Protein AF-A0A3D2INJ4-F1 (afdb_monomer)

Secondary structure (DSSP, 8-state):
-HHHHHHHHHHHTT---EEEEEEE-TTTTGGGHHHHHHHHHHTT--EEEEEE----TTHHHHHHHHHHHH-HHHHHHHHHHHHHTTTTSS---STTHHHH--HHHHHHHHHHHHHHHHHTTTT--------TT-----S-GGGGS--

Radius of gyration: 19.48 Å; Cα contacts (8 Å, |Δi|>4): 160; chains: 1; bounding box: 38×44×54 Å

Solvent-accessible surface area (backbone atoms only — not comparable to full-atom values): 8533 Å² total; per-residue (Å²): 109,75,66,50,55,50,37,31,58,36,30,77,70,71,41,92,35,66,47,67,55,63,65,31,36,64,95,76,41,51,84,51,51,63,60,53,49,54,52,39,44,77,23,45,30,45,33,70,50,69,29,40,59,73,27,64,81,68,46,43,57,56,49,49,56,50,32,47,74,77,37,56,97,46,30,66,62,33,52,47,53,45,10,60,25,33,86,71,29,75,54,52,84,54,82,73,48,37,39,52,46,39,59,72,69,29,47,51,54,52,49,52,51,51,53,50,34,57,74,69,58,32,62,72,78,79,84,81,77,80,65,84,84,66,74,80,80,92,74,63,79,64,69,82,74,66,129

Foldseek 3Di:
DVVLLVLLVCQVVVHADEEEAPAPQPPPCLVCLLVVLVSSLVSRHQAYHYFHDAQPDCSVVVVLVVCCVPPVVCSVVRQVVCCQQPVNDVADDDPPSRGQGDDDVSVVSVVVNVVSCVVSNHPVDDDDDDCPPPDDDPPDPCVVPDD

Structure (mmCIF, N/CA/C/O backbone):
data_AF-A0A3D2INJ4-F1
#
_entry.id   AF-A0A3D2INJ4-F1
#
loop_
_atom_site.group_PDB
_atom_site.id
_atom_site.type_symbol
_atom_site.label_atom_id
_atom_site.label_alt_id
_atom_site.label_comp_id
_atom_site.label_asym_id
_atom_site.label_entity_id
_atom_site.label_seq_id
_atom_site.pdbx_PDB_ins_code
_atom_site.Cartn_x
_atom_site.Cartn_y
_atom_site.Cartn_z
_atom_site.occupancy
_atom_site.B_iso_or_equiv
_atom_site.auth_seq_id
_atom_site.auth_comp_id
_atom_site.auth_asym_id
_atom_site.auth_atom_id
_atom_site.pdbx_PDB_model_num
ATOM 1 N N . TYR A 1 1 ? -5.073 -15.298 -10.147 1.00 65.06 1 TYR A N 1
ATOM 2 C CA . TYR A 1 1 ? -4.567 -15.845 -11.427 1.00 65.06 1 TYR A CA 1
ATOM 3 C C . TYR A 1 1 ? -4.495 -14.842 -12.580 1.00 65.06 1 TYR A C 1
ATOM 5 O O . TYR A 1 1 ? -3.396 -14.631 -13.068 1.00 65.06 1 TYR A O 1
ATOM 13 N N . ARG A 1 2 ? -5.580 -14.166 -13.012 1.00 90.56 2 ARG A N 1
ATOM 14 C CA . ARG A 1 2 ? -5.514 -13.268 -14.197 1.00 90.56 2 ARG A CA 1
ATOM 15 C C . ARG A 1 2 ? -4.507 -12.109 -14.081 1.00 90.56 2 ARG A C 1
ATOM 17 O O . ARG A 1 2 ? -3.856 -11.793 -15.065 1.00 90.56 2 ARG A O 1
ATOM 24 N N . ARG A 1 3 ? -4.355 -11.508 -12.892 1.00 95.56 3 ARG A N 1
ATOM 25 C CA . ARG A 1 3 ? -3.405 -10.400 -12.662 1.00 95.56 3 ARG A CA 1
ATOM 26 C C . ARG A 1 3 ? -1.943 -10.848 -12.755 1.00 95.56 3 ARG A C 1
ATOM 28 O O . ARG A 1 3 ? -1.194 -10.236 -13.495 1.00 95.56 3 ARG A O 1
ATOM 35 N N . LEU A 1 4 ? -1.562 -11.939 -12.082 1.00 97.19 4 LEU A N 1
ATOM 36 C CA . LEU A 1 4 ? -0.192 -12.474 -12.153 1.00 97.19 4 LEU A CA 1
ATOM 37 C C . LEU A 1 4 ? 0.182 -12.895 -13.579 1.00 97.19 4 LEU A C 1
ATOM 39 O O . LEU A 1 4 ? 1.249 -12.538 -14.051 1.00 97.19 4 LEU A O 1
ATOM 43 N N . LYS A 1 5 ? -0.743 -13.529 -14.311 1.00 97.94 5 LYS A N 1
ATOM 44 C CA . LYS A 1 5 ? -0.532 -13.870 -15.726 1.00 97.94 5 LYS A CA 1
ATOM 45 C C . LYS A 1 5 ? -0.330 -12.639 -16.621 1.00 97.94 5 LYS A C 1
ATOM 47 O O . LYS A 1 5 ? 0.329 -12.723 -17.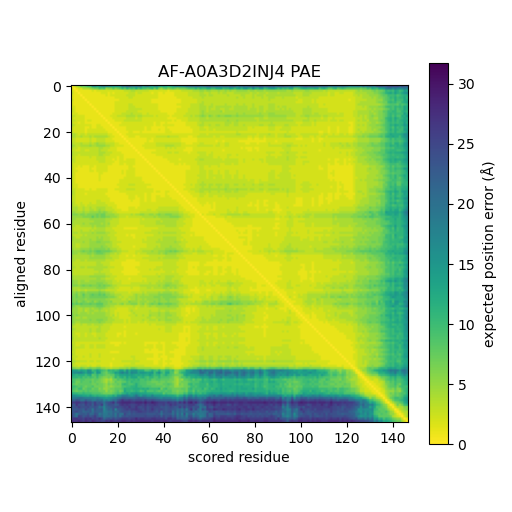649 1.00 97.94 5 LYS A O 1
ATOM 52 N N . ALA A 1 6 ? -0.925 -11.499 -16.268 1.00 97.69 6 ALA A N 1
ATOM 53 C CA . ALA A 1 6 ? -0.676 -10.250 -16.983 1.00 97.69 6 ALA A CA 1
ATOM 54 C C . ALA A 1 6 ? 0.735 -9.714 -16.703 1.00 97.69 6 ALA A C 1
ATOM 56 O O . ALA A 1 6 ? 1.377 -9.238 -17.631 1.00 97.69 6 ALA A O 1
ATOM 57 N N . ILE A 1 7 ? 1.220 -9.826 -15.459 1.00 98.12 7 ILE A N 1
ATOM 58 C CA . ILE A 1 7 ? 2.605 -9.476 -15.105 1.00 98.12 7 ILE A CA 1
ATOM 59 C C . ILE A 1 7 ? 3.573 -10.343 -15.914 1.00 98.12 7 ILE A C 1
ATOM 61 O O . ILE A 1 7 ? 4.415 -9.790 -16.607 1.00 98.12 7 ILE A O 1
ATOM 65 N N . GLU A 1 8 ? 3.372 -11.662 -15.903 1.00 98.31 8 GLU A N 1
ATOM 66 C CA . GLU A 1 8 ? 4.195 -12.643 -16.624 1.00 98.31 8 GLU A CA 1
ATOM 67 C C . GLU A 1 8 ? 4.310 -12.301 -18.112 1.00 98.31 8 GLU A C 1
ATOM 69 O O . GLU A 1 8 ? 5.404 -12.062 -18.608 1.00 98.31 8 GLU A O 1
ATOM 74 N N . LYS A 1 9 ? 3.177 -12.139 -18.805 1.00 98.38 9 LYS A N 1
ATOM 75 C CA . LYS A 1 9 ? 3.172 -11.812 -20.239 1.00 98.38 9 LYS A CA 1
ATOM 76 C C . LYS A 1 9 ? 3.858 -10.490 -20.579 1.00 98.38 9 LYS A C 1
ATOM 78 O O . LYS A 1 9 ? 4.457 -10.365 -21.643 1.00 98.38 9 LYS A O 1
ATOM 83 N N . LEU A 1 10 ? 3.709 -9.476 -19.728 1.00 97.69 10 LEU A N 1
ATOM 84 C CA . LEU A 1 10 ? 4.355 -8.181 -19.941 1.00 97.69 10 LEU A CA 1
ATOM 85 C C . LEU A 1 10 ? 5.865 -8.287 -19.693 1.00 97.69 10 LEU A C 1
ATOM 87 O O . LEU A 1 10 ? 6.645 -7.776 -20.494 1.00 97.69 10 LEU A O 1
ATOM 91 N N . ALA A 1 11 ? 6.267 -8.992 -18.635 1.00 97.00 11 ALA A N 1
ATOM 92 C CA . ALA A 1 11 ? 7.666 -9.222 -18.302 1.00 97.00 11 ALA A CA 1
ATOM 93 C C . ALA A 1 11 ? 8.385 -10.047 -19.386 1.00 97.00 11 ALA A C 1
ATOM 95 O O . ALA A 1 11 ? 9.474 -9.666 -19.807 1.00 97.00 11 ALA A O 1
ATOM 96 N N . GLU A 1 12 ? 7.756 -11.107 -19.908 1.00 97.75 12 GLU A N 1
ATOM 97 C CA . GLU A 1 12 ? 8.260 -11.905 -21.041 1.00 97.75 12 GLU A CA 1
ATOM 98 C C . GLU A 1 12 ? 8.477 -11.061 -22.305 1.00 97.75 12 GLU A C 1
ATOM 100 O O . GLU A 1 12 ? 9.418 -11.294 -23.060 1.00 97.75 12 GLU A O 1
ATOM 105 N N . ALA A 1 13 ? 7.638 -10.045 -22.521 1.00 98.06 13 ALA A N 1
ATOM 106 C CA . ALA A 1 13 ? 7.782 -9.093 -23.620 1.00 98.06 13 ALA A CA 1
ATOM 107 C C . ALA A 1 13 ? 8.834 -7.993 -23.352 1.00 98.06 13 ALA A C 1
ATOM 109 O O . ALA A 1 13 ? 8.968 -7.066 -24.151 1.00 98.06 13 ALA A O 1
ATOM 110 N N . GLY A 1 14 ? 9.554 -8.053 -22.227 1.00 94.12 14 GLY A N 1
ATOM 111 C CA . GLY A 1 14 ? 10.545 -7.053 -21.826 1.00 94.12 14 GLY A CA 1
ATOM 112 C C . GLY A 1 14 ? 9.945 -5.739 -21.316 1.00 94.12 14 GLY A C 1
ATOM 113 O O . GLY A 1 14 ? 10.662 -4.745 -21.198 1.00 94.12 14 GLY A O 1
ATOM 114 N N . ILE A 1 15 ? 8.641 -5.700 -21.016 1.00 93.50 15 ILE A N 1
ATOM 115 C CA . ILE A 1 15 ? 7.962 -4.509 -20.497 1.00 93.50 15 ILE A CA 1
ATOM 116 C C . ILE A 1 15 ? 8.115 -4.481 -18.971 1.00 93.50 15 ILE A C 1
ATOM 118 O O . ILE A 1 15 ? 7.669 -5.412 -18.300 1.00 93.50 15 ILE A O 1
ATOM 122 N N . PRO A 1 16 ? 8.675 -3.411 -18.379 1.00 93.19 16 PRO A N 1
ATOM 123 C CA . PRO A 1 16 ? 8.766 -3.298 -16.931 1.00 93.19 16 PRO A CA 1
ATOM 124 C C . PRO A 1 16 ? 7.403 -3.276 -16.241 1.00 93.19 16 PRO A C 1
ATOM 126 O O . PRO A 1 16 ? 6.550 -2.443 -16.555 1.00 93.19 16 PRO A O 1
ATOM 129 N N . VAL A 1 17 ? 7.225 -4.133 -15.233 1.00 96.06 17 VAL A N 1
ATOM 130 C CA . VAL A 1 17 ? 5.980 -4.218 -14.460 1.00 96.06 17 VAL A CA 1
ATOM 131 C C . VAL A 1 17 ? 6.230 -3.927 -12.987 1.00 96.06 17 VAL A C 1
ATOM 133 O O . VAL A 1 17 ? 7.172 -4.434 -12.377 1.00 96.06 17 VAL A O 1
ATOM 136 N N . GLY A 1 18 ? 5.346 -3.122 -12.401 1.00 95.81 18 GLY A N 1
ATOM 137 C CA . GLY A 1 18 ? 5.300 -2.880 -10.966 1.00 95.81 18 GLY A CA 1
ATOM 138 C C . GLY A 1 18 ? 3.965 -3.296 -10.360 1.00 95.81 18 GLY A C 1
ATOM 139 O O . GLY A 1 18 ? 2.927 -3.219 -11.016 1.00 95.81 18 GLY A O 1
ATOM 140 N N . VAL A 1 19 ? 3.983 -3.690 -9.089 1.00 97.44 19 VAL A N 1
ATOM 141 C CA . VAL A 1 19 ? 2.768 -3.957 -8.307 1.00 97.44 19 VAL A CA 1
ATOM 142 C C . VAL A 1 19 ? 2.557 -2.906 -7.224 1.00 97.44 19 VAL A C 1
ATOM 144 O O . VAL A 1 19 ? 3.507 -2.353 -6.680 1.00 97.44 19 VAL A O 1
ATOM 147 N N . ASN A 1 20 ? 1.300 -2.630 -6.892 1.00 97.44 20 ASN A N 1
ATOM 148 C CA . ASN A 1 20 ? 0.951 -1.819 -5.731 1.00 97.44 20 ASN A CA 1
ATOM 149 C C . ASN A 1 20 ? 0.129 -2.678 -4.768 1.00 97.44 20 ASN A C 1
ATOM 151 O O . ASN A 1 20 ? -0.998 -3.057 -5.091 1.00 97.44 20 ASN A O 1
ATOM 155 N N . VAL A 1 21 ? 0.701 -3.003 -3.610 1.00 97.75 21 VAL A N 1
ATOM 156 C CA . VAL A 1 21 ? 0.020 -3.749 -2.548 1.00 97.75 21 VAL A CA 1
ATOM 157 C C . VAL A 1 21 ? -0.908 -2.779 -1.822 1.00 97.75 21 VAL A C 1
ATOM 159 O O . VAL A 1 21 ? -0.492 -2.021 -0.943 1.00 97.75 21 VAL A O 1
ATOM 162 N N . ALA A 1 22 ? -2.167 -2.738 -2.258 1.00 96.56 22 ALA A N 1
ATOM 163 C CA . ALA A 1 22 ? -3.152 -1.800 -1.746 1.00 96.56 22 ALA A CA 1
ATOM 164 C C . ALA A 1 22 ? -4.594 -2.341 -1.857 1.00 96.56 22 ALA A C 1
ATOM 166 O O . ALA A 1 22 ? -4.932 -2.960 -2.869 1.00 96.56 22 ALA A O 1
ATOM 167 N N . PRO A 1 23 ? -5.468 -2.031 -0.881 1.00 96.00 23 PRO A N 1
ATOM 168 C CA . PRO A 1 23 ? -5.144 -1.348 0.372 1.00 96.00 23 PRO A CA 1
ATOM 169 C C . PRO A 1 23 ? -4.486 -2.301 1.385 1.00 96.00 23 PRO A C 1
ATOM 171 O O . PRO A 1 23 ? -4.961 -3.415 1.594 1.00 96.00 23 PRO A O 1
ATOM 174 N N . ILE A 1 24 ? -3.439 -1.838 2.073 1.00 97.75 24 ILE A N 1
ATOM 175 C CA . ILE A 1 24 ? -3.013 -2.448 3.338 1.00 97.75 24 ILE A CA 1
ATOM 176 C C . ILE A 1 24 ? -3.978 -1.971 4.425 1.00 97.75 24 ILE A C 1
ATOM 178 O O . ILE A 1 24 ? -4.024 -0.780 4.748 1.00 97.75 24 ILE A O 1
ATOM 182 N N . ILE A 1 25 ? -4.763 -2.899 4.968 1.00 97.38 25 ILE A N 1
ATOM 183 C CA . ILE A 1 25 ? -5.701 -2.677 6.063 1.00 97.38 25 ILE A CA 1
ATOM 184 C C . ILE A 1 25 ? -5.128 -3.384 7.300 1.00 97.38 25 ILE A C 1
ATOM 186 O O . ILE A 1 25 ? -5.065 -4.617 7.314 1.00 97.38 25 ILE A O 1
ATOM 190 N N . PRO A 1 26 ? -4.693 -2.635 8.330 1.00 94.94 26 PRO A N 1
ATOM 191 C CA . PRO A 1 26 ? -4.124 -3.199 9.551 1.00 94.94 26 PRO A CA 1
ATOM 192 C C . PRO A 1 26 ? -5.011 -4.267 10.188 1.00 94.94 26 PRO A C 1
ATOM 194 O O . PRO A 1 26 ? -6.155 -3.984 10.528 1.00 94.94 26 PRO A O 1
ATOM 197 N N . GLY A 1 27 ? -4.480 -5.467 10.420 1.00 94.12 27 GLY A N 1
ATOM 198 C CA . GLY A 1 27 ? -5.230 -6.580 11.009 1.00 94.12 27 GLY A CA 1
ATOM 199 C C . GLY A 1 27 ? -6.205 -7.292 10.066 1.00 94.12 27 GLY A C 1
ATOM 200 O O . GLY A 1 27 ? -6.928 -8.173 10.536 1.00 94.12 27 GLY A O 1
ATOM 201 N N . LEU A 1 28 ? -6.230 -6.935 8.777 1.00 96.94 28 LEU A N 1
ATOM 202 C CA . LEU A 1 28 ? -7.028 -7.621 7.757 1.00 96.94 28 LEU A CA 1
ATOM 203 C C . LEU A 1 28 ? -6.194 -8.083 6.560 1.00 96.94 28 LEU A C 1
ATOM 205 O O . LEU A 1 28 ? -6.278 -9.255 6.232 1.00 96.94 28 LEU A O 1
ATOM 209 N N . THR A 1 29 ? -5.394 -7.218 5.930 1.00 97.50 29 THR A N 1
ATOM 210 C CA . THR A 1 29 ? -4.633 -7.559 4.700 1.00 97.50 29 THR A CA 1
ATOM 211 C C . THR A 1 29 ? -3.126 -7.324 4.823 1.00 97.50 29 THR A C 1
ATOM 213 O O . THR A 1 29 ? -2.352 -7.668 3.937 1.00 97.50 29 THR A O 1
ATOM 216 N N . ASP A 1 30 ? -2.675 -6.748 5.936 1.00 95.25 30 ASP A N 1
ATOM 217 C CA . ASP A 1 30 ? -1.266 -6.461 6.223 1.00 95.25 30 ASP A CA 1
ATOM 218 C C . ASP A 1 30 ? -0.367 -7.703 6.189 1.00 95.25 30 ASP A C 1
ATOM 220 O O . ASP A 1 30 ? 0.748 -7.646 5.668 1.00 95.25 30 ASP A O 1
ATOM 224 N N . HIS A 1 31 ? -0.868 -8.833 6.684 1.00 95.25 31 HIS A N 1
ATOM 225 C CA . HIS A 1 31 ? -0.144 -10.104 6.692 1.00 95.25 31 HIS A CA 1
ATOM 226 C C . HIS A 1 31 ? 0.099 -10.694 5.288 1.00 95.25 31 HIS A C 1
ATOM 228 O O . HIS A 1 31 ? 1.070 -11.419 5.095 1.00 95.25 31 HIS A O 1
ATOM 234 N N . GLU A 1 32 ? -0.726 -10.347 4.295 1.00 96.75 32 GLU A N 1
ATOM 235 C CA . GLU A 1 32 ? -0.647 -10.885 2.926 1.00 96.75 32 GLU A CA 1
ATOM 236 C C . GLU A 1 32 ? 0.486 -10.247 2.102 1.00 96.75 32 GLU A C 1
ATOM 238 O O . GLU A 1 32 ? 0.838 -10.723 1.021 1.00 96.75 32 GLU A O 1
ATOM 243 N N . CYS A 1 33 ? 1.067 -9.147 2.594 1.00 96.31 33 CYS A N 1
ATOM 244 C CA . CYS A 1 33 ? 2.018 -8.322 1.854 1.00 96.31 33 CYS A CA 1
ATOM 245 C C . CYS A 1 33 ? 3.221 -9.124 1.328 1.00 96.31 33 CYS A C 1
ATOM 247 O O . CYS A 1 33 ? 3.579 -9.009 0.155 1.00 96.31 33 CYS A O 1
ATOM 249 N N . ALA A 1 34 ? 3.819 -9.972 2.169 1.00 96.12 34 ALA A N 1
ATOM 250 C CA . ALA A 1 34 ? 4.988 -10.762 1.789 1.00 96.12 34 ALA A CA 1
ATOM 251 C C . ALA A 1 34 ? 4.672 -11.765 0.665 1.00 96.12 34 ALA A C 1
ATOM 253 O O . ALA A 1 34 ? 5.427 -11.863 -0.303 1.00 96.12 34 ALA A O 1
ATOM 254 N N . ASP A 1 35 ? 3.537 -12.457 0.750 1.00 97.38 35 ASP A N 1
ATOM 255 C CA . ASP A 1 35 ? 3.138 -13.469 -0.232 1.00 97.38 35 ASP A CA 1
ATOM 256 C C . ASP A 1 35 ? 2.739 -12.849 -1.571 1.00 97.38 35 ASP A C 1
ATOM 258 O O . ASP A 1 35 ? 3.070 -13.386 -2.635 1.00 97.38 35 ASP A O 1
ATOM 262 N N . ILE A 1 36 ? 2.102 -11.675 -1.539 1.00 97.56 36 ILE A N 1
ATOM 263 C CA . ILE A 1 36 ? 1.813 -10.894 -2.744 1.00 97.56 36 ILE A CA 1
ATOM 264 C C . ILE A 1 36 ? 3.118 -10.476 -3.430 1.00 97.56 36 ILE A C 1
ATOM 266 O O . ILE A 1 36 ? 3.232 -10.626 -4.647 1.00 97.56 36 ILE A O 1
ATOM 270 N N . LEU A 1 37 ? 4.108 -9.985 -2.675 1.00 98.12 37 LEU A N 1
ATOM 271 C CA . LEU A 1 37 ? 5.404 -9.584 -3.229 1.00 98.12 37 LEU A CA 1
ATOM 272 C C . LEU A 1 37 ? 6.168 -10.770 -3.823 1.00 98.12 37 LEU A C 1
ATOM 274 O O . LEU A 1 37 ? 6.653 -10.659 -4.946 1.00 98.12 37 LEU A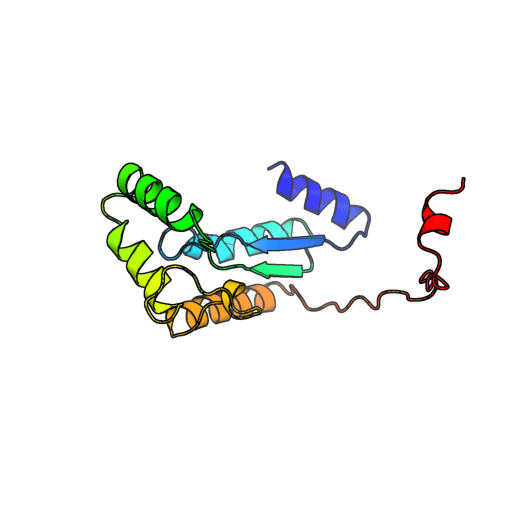 O 1
ATOM 278 N N . ASN A 1 38 ? 6.224 -11.908 -3.122 1.00 98.25 38 ASN A N 1
ATOM 279 C CA . ASN A 1 38 ? 6.832 -13.137 -3.642 1.00 98.25 38 ASN A CA 1
ATOM 280 C C . ASN A 1 38 ? 6.158 -13.568 -4.953 1.00 98.25 38 ASN A C 1
ATOM 282 O O . ASN A 1 38 ? 6.827 -13.844 -5.945 1.00 98.25 38 ASN A O 1
ATOM 286 N N . SER A 1 39 ? 4.823 -13.577 -4.980 1.00 98.25 39 SER A N 1
ATOM 287 C CA . SER A 1 39 ? 4.055 -13.971 -6.166 1.00 98.25 39 SER A CA 1
ATOM 288 C C . SER A 1 39 ? 4.264 -13.014 -7.340 1.00 98.25 39 SER A C 1
ATOM 290 O O . SER A 1 39 ? 4.363 -13.452 -8.483 1.00 98.25 39 SER A O 1
ATOM 292 N N . ALA A 1 40 ? 4.331 -11.709 -7.073 1.00 97.88 40 ALA A N 1
ATOM 293 C CA . ALA A 1 40 ? 4.582 -10.695 -8.089 1.00 97.88 40 ALA A CA 1
ATOM 294 C C . ALA A 1 40 ? 6.000 -10.796 -8.660 1.00 97.88 40 ALA A C 1
ATOM 296 O O . ALA A 1 40 ? 6.166 -10.734 -9.876 1.00 97.88 40 ALA A O 1
ATOM 297 N N . TYR A 1 41 ? 6.999 -10.985 -7.794 1.00 98.12 41 TYR A N 1
ATOM 298 C CA . TYR A 1 41 ? 8.385 -11.211 -8.195 1.00 98.12 41 TYR A CA 1
ATOM 299 C C . TYR A 1 41 ? 8.515 -12.455 -9.078 1.00 98.12 41 TYR A C 1
ATOM 301 O O . TYR A 1 41 ? 9.063 -12.371 -10.173 1.00 98.12 41 TYR A O 1
ATOM 309 N N . ASN A 1 42 ? 7.926 -13.581 -8.661 1.00 98.12 42 ASN A N 1
ATOM 310 C CA . ASN A 1 42 ? 7.939 -14.822 -9.441 1.00 98.12 42 ASN A CA 1
ATOM 311 C C . ASN A 1 42 ? 7.255 -14.670 -10.808 1.00 98.12 42 ASN A C 1
ATOM 313 O O . ASN A 1 42 ? 7.606 -15.372 -11.748 1.00 98.12 42 ASN A O 1
ATOM 317 N N . ALA A 1 43 ? 6.293 -13.753 -10.927 1.00 98.12 43 ALA A N 1
ATOM 318 C CA . ALA A 1 43 ? 5.649 -13.416 -12.193 1.00 98.12 43 ALA A CA 1
ATOM 319 C C . ALA A 1 43 ? 6.440 -12.394 -13.037 1.00 98.12 43 ALA A C 1
ATOM 321 O O . ALA A 1 43 ? 5.956 -11.989 -14.086 1.00 98.12 43 ALA A O 1
ATOM 322 N N . GLY A 1 44 ? 7.619 -11.943 -12.599 1.00 97.44 44 GLY A N 1
ATOM 323 C CA . GLY A 1 44 ? 8.485 -11.025 -13.348 1.00 97.44 44 GLY A CA 1
ATOM 324 C C . GLY A 1 44 ? 8.301 -9.538 -13.030 1.00 97.44 44 GLY A C 1
ATOM 325 O O . GLY A 1 44 ? 8.808 -8.689 -13.763 1.00 97.44 44 GLY A O 1
ATOM 326 N N . ALA A 1 45 ? 7.592 -9.178 -11.954 1.00 97.50 45 ALA A N 1
ATOM 327 C CA . ALA A 1 45 ? 7.562 -7.786 -11.509 1.00 97.50 45 ALA A CA 1
ATOM 328 C C . ALA A 1 45 ? 8.954 -7.346 -11.030 1.00 97.50 45 ALA A C 1
ATOM 330 O O . ALA A 1 45 ? 9.611 -8.055 -10.273 1.00 97.50 45 ALA A O 1
ATOM 331 N N . THR A 1 46 ? 9.369 -6.139 -11.409 1.00 96.50 46 THR A N 1
ATOM 332 C CA . THR A 1 46 ? 10.656 -5.548 -10.997 1.00 96.50 46 THR A CA 1
ATOM 333 C C . THR A 1 46 ? 10.483 -4.449 -9.957 1.00 96.50 46 THR A C 1
ATOM 335 O O . THR A 1 46 ? 11.447 -4.010 -9.327 1.00 96.50 46 THR A O 1
ATOM 338 N N . ARG A 1 47 ? 9.247 -3.984 -9.747 1.00 96.25 47 ARG A N 1
ATOM 339 C CA . ARG A 1 47 ? 8.926 -2.893 -8.825 1.00 96.25 47 ARG A CA 1
ATOM 340 C C . ARG A 1 47 ? 7.737 -3.211 -7.939 1.00 96.25 47 ARG A C 1
ATOM 342 O O . ARG A 1 47 ? 6.809 -3.915 -8.330 1.00 96.25 47 ARG A O 1
ATOM 349 N N . ALA A 1 48 ? 7.735 -2.612 -6.758 1.00 97.69 48 ALA A N 1
ATOM 350 C CA . ALA A 1 48 ? 6.607 -2.665 -5.856 1.00 97.69 48 ALA A CA 1
ATOM 351 C C . ALA A 1 48 ? 6.453 -1.371 -5.054 1.00 97.69 48 ALA A C 1
ATOM 353 O O . ALA A 1 48 ? 7.429 -0.772 -4.600 1.00 97.69 48 ALA A O 1
ATOM 354 N N . SER A 1 49 ? 5.207 -0.988 -4.807 1.00 97.25 49 SER A N 1
ATOM 355 C CA . SER A 1 49 ? 4.817 0.012 -3.815 1.00 97.25 49 SER A CA 1
ATOM 356 C C . SER A 1 49 ? 3.688 -0.528 -2.936 1.00 97.25 49 SER A C 1
ATOM 358 O O . SER A 1 49 ? 3.147 -1.605 -3.195 1.00 97.25 49 SER A O 1
ATOM 360 N N . PHE A 1 50 ? 3.346 0.198 -1.876 1.00 97.75 50 PHE A N 1
ATOM 361 C CA . PHE A 1 50 ? 2.174 -0.093 -1.062 1.00 97.75 50 PHE A CA 1
ATOM 362 C C . PHE A 1 50 ? 1.435 1.190 -0.703 1.00 97.75 50 PHE A C 1
ATOM 364 O O . PHE A 1 50 ? 2.017 2.281 -0.684 1.00 97.75 50 PHE A O 1
ATOM 371 N N . ILE A 1 51 ? 0.149 1.050 -0.385 1.00 97.38 51 ILE A N 1
ATOM 372 C CA . ILE A 1 51 ? -0.674 2.132 0.155 1.00 97.38 51 ILE A CA 1
ATOM 373 C C . ILE A 1 51 ? -1.489 1.586 1.324 1.00 97.38 51 ILE A C 1
ATOM 375 O O . ILE A 1 51 ? -2.247 0.626 1.168 1.00 97.38 51 ILE A O 1
ATOM 379 N N . ILE A 1 52 ? -1.375 2.237 2.481 1.00 97.06 52 ILE A N 1
ATOM 380 C CA . ILE A 1 52 ? -2.277 2.005 3.611 1.00 97.06 52 ILE A CA 1
ATOM 381 C C . ILE A 1 52 ? -3.661 2.543 3.255 1.00 97.06 52 ILE A C 1
ATOM 383 O O . ILE A 1 52 ? -3.776 3.597 2.621 1.00 97.06 52 ILE A O 1
ATOM 387 N N . VAL A 1 53 ? -4.707 1.822 3.665 1.00 97.31 53 VAL A N 1
ATOM 388 C CA . VAL A 1 53 ? -6.107 2.179 3.415 1.00 97.31 53 VAL A CA 1
ATOM 389 C C . VAL A 1 53 ? -6.379 3.670 3.642 1.00 97.31 53 VAL A C 1
ATOM 391 O O . VAL A 1 53 ? -5.887 4.301 4.584 1.00 97.31 53 VAL A O 1
ATOM 394 N N . ARG A 1 54 ? -7.155 4.245 2.721 1.00 96.31 54 ARG A N 1
ATOM 395 C CA . ARG A 1 54 ? -7.562 5.649 2.734 1.00 96.31 54 ARG A CA 1
ATOM 396 C C . ARG A 1 54 ? -9.072 5.716 2.830 1.00 96.31 54 ARG A C 1
ATOM 398 O O . ARG A 1 54 ? -9.752 5.099 2.016 1.00 96.31 54 ARG A O 1
ATOM 405 N N . LEU A 1 55 ? -9.566 6.512 3.771 1.00 97.19 55 LEU A N 1
ATOM 406 C CA . LEU A 1 55 ? -10.990 6.640 4.068 1.00 97.19 55 LEU A CA 1
ATOM 407 C C . LEU A 1 55 ? -11.482 8.093 3.896 1.00 97.19 55 LEU A C 1
ATOM 409 O O . LEU A 1 55 ? -11.927 8.718 4.858 1.00 97.19 55 LEU A O 1
ATOM 413 N N . PRO A 1 56 ? -11.371 8.687 2.693 1.00 95.81 56 PRO A N 1
ATOM 414 C CA . PRO A 1 56 ? -11.772 10.072 2.473 1.00 95.81 56 PRO A CA 1
ATOM 415 C C . PRO A 1 56 ? -13.295 10.252 2.572 1.00 95.81 56 PRO A C 1
ATOM 417 O O . PRO A 1 56 ? -14.063 9.425 2.086 1.00 95.81 56 PRO A O 1
ATOM 420 N N . PHE A 1 57 ? -13.737 11.387 3.118 1.00 94.31 57 PHE A N 1
ATOM 421 C CA . PHE A 1 57 ? -15.148 11.803 3.131 1.00 94.31 57 PHE A CA 1
ATOM 422 C C . PHE A 1 57 ? -16.093 10.698 3.640 1.00 94.31 57 PHE A C 1
ATOM 424 O O . PHE A 1 57 ? -15.902 10.205 4.747 1.00 94.31 57 PHE A O 1
ATOM 431 N N . LYS A 1 58 ? -17.095 10.310 2.839 1.00 96.12 58 LYS A N 1
ATOM 432 C CA . LYS A 1 58 ? -18.091 9.279 3.161 1.00 96.12 58 LYS A CA 1
ATOM 433 C C . LYS A 1 58 ? -17.556 7.850 3.143 1.00 96.12 58 LYS A C 1
ATOM 435 O O . LYS A 1 58 ? -18.197 6.963 3.691 1.00 96.12 58 LYS A O 1
ATOM 440 N N . VAL A 1 59 ? -16.364 7.622 2.590 1.00 96.94 59 VAL A N 1
ATOM 441 C CA . VAL A 1 59 ? -15.753 6.285 2.562 1.00 96.94 59 VAL A CA 1
ATOM 442 C C . VAL A 1 59 ? -15.468 5.781 3.977 1.00 96.94 59 VAL A C 1
ATOM 444 O O . VAL A 1 59 ? -15.576 4.585 4.213 1.00 96.94 59 VAL A O 1
ATOM 447 N N . LYS A 1 60 ? -15.152 6.665 4.934 1.00 96.38 60 LYS A N 1
ATOM 448 C CA . LYS A 1 60 ? -14.932 6.253 6.330 1.00 96.38 60 LYS A CA 1
ATOM 449 C C . LYS A 1 60 ? -16.195 5.699 6.987 1.00 96.38 60 LYS A C 1
ATOM 451 O O . LYS A 1 60 ? -16.075 4.785 7.791 1.00 96.38 60 LYS A O 1
ATOM 456 N N . ASP A 1 61 ? -17.362 6.246 6.653 1.00 97.12 61 ASP A N 1
ATOM 457 C CA . ASP A 1 61 ? -18.637 5.840 7.246 1.00 97.12 61 ASP A CA 1
ATOM 458 C C . ASP A 1 61 ? -19.005 4.464 6.665 1.00 97.12 61 ASP A C 1
ATOM 460 O O . ASP A 1 61 ? -19.121 3.489 7.395 1.00 97.12 61 ASP A O 1
ATOM 464 N N . LEU A 1 62 ? -18.970 4.345 5.331 1.00 98.00 62 LEU A N 1
ATOM 465 C CA . LEU A 1 62 ? -19.204 3.081 4.621 1.00 98.00 62 LEU A CA 1
ATOM 466 C C . LEU A 1 62 ? -18.242 1.962 5.040 1.00 98.00 62 LEU A C 1
ATOM 468 O O . LEU A 1 62 ? -18.632 0.801 5.122 1.00 98.00 62 LEU A O 1
ATOM 472 N N . PHE A 1 63 ? -16.970 2.294 5.275 1.00 98.06 63 PHE A N 1
ATOM 473 C CA . PHE A 1 63 ? -15.984 1.315 5.718 1.00 98.06 63 PHE A CA 1
ATOM 474 C C . PHE A 1 63 ? -16.250 0.838 7.146 1.00 98.06 63 PHE A C 1
ATOM 476 O O . PHE A 1 63 ? -16.056 -0.343 7.407 1.00 98.06 63 PHE A O 1
ATOM 483 N N . GLN A 1 64 ? -16.688 1.720 8.051 1.00 97.69 64 GLN A N 1
ATOM 484 C CA . GLN A 1 64 ? -17.066 1.335 9.414 1.00 97.69 64 GLN A CA 1
ATOM 485 C C . GLN A 1 64 ? -18.259 0.379 9.386 1.00 97.69 64 GLN A C 1
ATOM 487 O O . GLN A 1 64 ? -18.135 -0.731 9.893 1.00 97.69 64 GLN A O 1
ATOM 492 N N . ASP A 1 65 ? -19.331 0.745 8.680 1.00 98.00 65 ASP A N 1
ATOM 493 C CA . ASP A 1 65 ? -20.526 -0.096 8.551 1.00 98.00 65 ASP A CA 1
ATOM 494 C C . ASP A 1 65 ? -20.183 -1.471 7.957 1.00 98.00 65 ASP A C 1
ATOM 496 O O . ASP A 1 65 ? -20.599 -2.514 8.464 1.00 98.00 65 ASP A O 1
ATOM 500 N N . TRP A 1 66 ? -19.378 -1.493 6.888 1.00 97.94 66 TRP A N 1
ATOM 501 C CA . TRP A 1 66 ? -18.921 -2.737 6.269 1.00 97.94 66 TRP A CA 1
ATOM 502 C C . TRP A 1 66 ? -18.085 -3.581 7.236 1.00 97.94 66 TRP A C 1
ATOM 504 O O . TRP A 1 66 ? -18.243 -4.801 7.296 1.00 97.94 66 TRP A O 1
ATOM 514 N N . LEU A 1 67 ? -17.193 -2.949 7.994 1.00 97.81 67 LEU A N 1
ATOM 515 C CA . LEU A 1 67 ? -16.298 -3.635 8.911 1.00 97.81 67 LEU A CA 1
ATOM 516 C C . LEU A 1 67 ? -1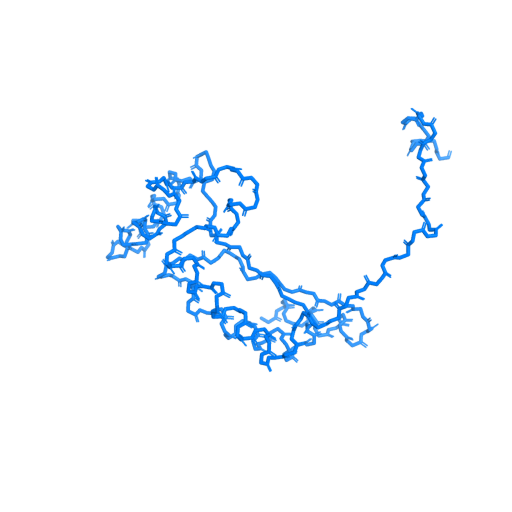7.054 -4.229 10.105 1.00 97.81 67 LEU A C 1
ATOM 518 O O . LEU A 1 67 ? -16.765 -5.358 10.488 1.00 97.81 67 LEU A O 1
ATOM 522 N N . GLU A 1 68 ? -18.040 -3.518 10.646 1.00 97.88 68 GLU A N 1
ATOM 523 C CA . GLU A 1 68 ? -18.917 -4.010 11.715 1.00 97.88 68 GLU A CA 1
ATOM 524 C C . GLU A 1 68 ? -19.771 -5.193 11.248 1.00 97.88 68 GLU A C 1
ATOM 526 O O . GLU A 1 68 ? -19.921 -6.172 11.975 1.00 97.88 68 GLU A O 1
ATOM 531 N N . GLN A 1 69 ? -20.268 -5.151 10.010 1.00 98.25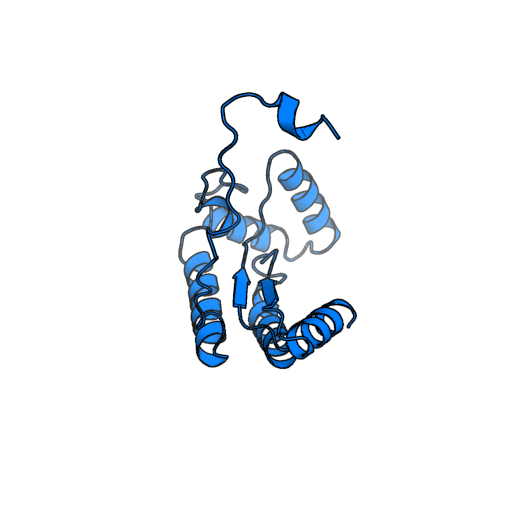 69 GLN A N 1
ATOM 532 C CA . GLN A 1 69 ? -21.071 -6.236 9.442 1.00 98.25 69 GLN A CA 1
ATOM 533 C C . GLN A 1 69 ? -20.254 -7.499 9.139 1.00 98.25 69 GLN A C 1
ATOM 535 O O . GLN A 1 69 ? -20.746 -8.609 9.323 1.00 98.25 69 GLN A O 1
ATOM 540 N N . ASN A 1 70 ? -19.022 -7.350 8.642 1.00 98.06 70 ASN A N 1
ATOM 541 C CA . ASN A 1 70 ? -18.233 -8.478 8.127 1.00 98.06 70 ASN A CA 1
ATOM 542 C C . ASN A 1 70 ? -17.180 -8.989 9.120 1.00 98.06 70 ASN A C 1
ATOM 544 O O . ASN A 1 70 ? -16.775 -10.149 9.052 1.00 98.06 70 ASN A O 1
ATOM 548 N N . PHE A 1 71 ? -16.712 -8.132 10.030 1.00 97.56 71 PHE A N 1
ATOM 549 C CA . PHE A 1 71 ? -15.643 -8.430 10.982 1.00 97.56 71 PHE A CA 1
ATOM 550 C C . PHE A 1 71 ? -15.922 -7.817 12.369 1.00 97.56 71 PHE A C 1
ATOM 552 O O . PHE A 1 71 ? -15.050 -7.113 12.892 1.00 97.56 71 PHE A O 1
ATOM 559 N N . PRO A 1 72 ? -17.086 -8.090 12.994 1.00 97.31 72 PRO A N 1
ATOM 560 C CA . PRO A 1 72 ? -17.508 -7.431 14.235 1.00 97.31 72 PRO A CA 1
ATOM 561 C C . PRO A 1 72 ? -16.453 -7.533 15.347 1.00 97.31 72 PRO A C 1
ATOM 563 O O . PRO A 1 72 ? -16.062 -6.521 15.923 1.00 97.31 72 PRO A O 1
ATOM 566 N N . ASP A 1 73 ? -15.870 -8.719 15.548 1.00 97.44 73 ASP A N 1
ATOM 567 C CA . ASP A 1 73 ? -14.868 -8.976 16.598 1.00 97.44 73 ASP A CA 1
ATOM 568 C C . ASP A 1 73 ? -13.531 -8.244 16.386 1.00 97.44 73 ASP A C 1
ATOM 570 O O . ASP A 1 73 ? -12.676 -8.188 17.273 1.00 97.44 73 ASP A O 1
ATOM 574 N N . ARG A 1 74 ? -13.298 -7.720 15.177 1.00 96.25 74 ARG A N 1
ATOM 575 C CA . ARG A 1 74 ? -12.062 -7.021 14.798 1.00 96.25 74 ARG A CA 1
ATOM 576 C C . ARG A 1 74 ? -12.287 -5.544 14.507 1.00 96.25 74 ARG A C 1
ATOM 578 O O . ARG A 1 74 ? -11.295 -4.819 14.402 1.00 96.25 74 ARG A O 1
ATOM 585 N N . ALA A 1 75 ? -13.536 -5.097 14.390 1.00 97.56 75 ALA A N 1
ATOM 586 C CA . ALA A 1 75 ? -13.875 -3.787 13.857 1.00 97.56 75 ALA A CA 1
ATOM 587 C C . ALA A 1 75 ? -13.203 -2.655 14.638 1.00 97.56 75 ALA A C 1
ATOM 589 O O . ALA A 1 75 ? -12.423 -1.882 14.077 1.00 97.56 75 ALA A O 1
ATOM 590 N N . GLU A 1 76 ? -13.404 -2.629 15.954 1.00 97.62 76 GLU A N 1
ATOM 591 C CA . GLU A 1 76 ? -12.831 -1.599 16.817 1.00 97.62 76 GLU A CA 1
ATOM 592 C C . GLU A 1 76 ? -11.295 -1.591 16.760 1.00 97.62 76 GLU A C 1
ATOM 594 O O . GLU A 1 76 ? -10.669 -0.542 16.605 1.00 97.62 76 GLU A O 1
ATOM 599 N N . LYS A 1 77 ? -10.669 -2.774 16.786 1.00 97.56 77 LYS A N 1
ATOM 600 C CA . LYS A 1 77 ? -9.208 -2.916 16.735 1.00 97.56 77 LYS A CA 1
ATOM 601 C C . LYS A 1 77 ? -8.621 -2.411 15.416 1.00 97.56 77 LYS A C 1
ATOM 603 O O . LYS A 1 77 ? -7.586 -1.747 15.424 1.00 97.56 77 LYS A O 1
ATOM 608 N N . VAL A 1 78 ? -9.258 -2.721 14.289 1.00 98.00 78 VAL A N 1
ATOM 609 C CA . VAL A 1 78 ? -8.839 -2.248 12.959 1.00 98.00 78 VAL A CA 1
ATOM 610 C C . VAL A 1 78 ? -8.987 -0.727 12.872 1.00 98.00 78 VAL A C 1
ATOM 612 O O . VAL A 1 78 ? -8.049 -0.049 12.451 1.00 98.00 78 VAL A O 1
ATOM 615 N N . LEU A 1 79 ? -10.118 -0.172 13.322 1.00 98.06 79 LEU A N 1
ATOM 616 C CA . LEU A 1 79 ? -10.351 1.276 13.323 1.00 98.06 79 LEU A CA 1
ATOM 617 C C . LEU A 1 79 ? -9.350 2.016 14.214 1.00 98.06 79 LEU A C 1
ATOM 619 O O . LEU A 1 79 ? -8.810 3.036 13.791 1.00 98.06 79 LEU A O 1
ATOM 623 N N . ASN A 1 80 ? -9.049 1.490 15.403 1.00 97.69 80 ASN A N 1
ATOM 624 C CA . ASN A 1 80 ? -8.062 2.080 16.307 1.00 97.69 80 ASN A CA 1
ATOM 625 C C . ASN A 1 80 ? -6.661 2.078 15.691 1.00 97.69 80 ASN A C 1
ATOM 627 O O . ASN A 1 80 ? -6.027 3.126 15.650 1.00 97.69 80 ASN A O 1
ATOM 631 N N . LYS A 1 81 ? -6.226 0.977 15.063 1.00 97.12 81 LYS A N 1
ATOM 632 C CA . LYS A 1 81 ? -4.949 0.962 14.327 1.00 97.12 81 LYS A CA 1
ATOM 633 C C . LYS A 1 81 ? -4.903 1.987 13.192 1.00 97.12 81 LYS A C 1
ATOM 635 O O . LYS A 1 81 ? -3.856 2.578 12.938 1.00 97.12 81 LYS A O 1
ATOM 640 N N . ILE A 1 82 ? -6.016 2.191 12.482 1.00 97.31 82 ILE A N 1
ATOM 641 C CA . ILE A 1 82 ? -6.094 3.233 11.449 1.00 97.31 82 ILE A CA 1
ATOM 642 C C . ILE A 1 82 ? -5.944 4.614 12.093 1.00 97.31 82 ILE A C 1
ATOM 644 O O . ILE A 1 82 ? -5.170 5.413 11.578 1.00 97.31 82 ILE A O 1
ATOM 648 N N . ARG A 1 83 ? -6.621 4.883 13.216 1.00 97.38 83 ARG A N 1
ATOM 649 C CA . ARG A 1 83 ? -6.499 6.148 13.958 1.00 97.38 83 ARG A CA 1
ATOM 650 C C . ARG A 1 83 ? -5.078 6.403 14.450 1.00 97.38 83 ARG A C 1
ATOM 652 O O . ARG A 1 83 ? -4.576 7.511 14.267 1.00 97.38 83 ARG A O 1
AT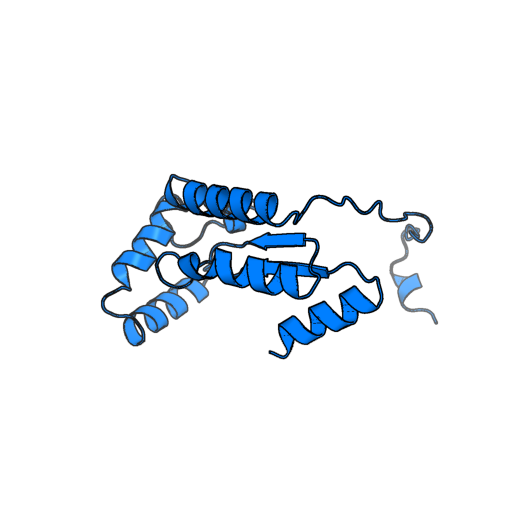OM 659 N N . ASP A 1 84 ? -4.415 5.389 14.995 1.00 96.25 84 ASP A N 1
ATOM 660 C CA . ASP A 1 84 ? -3.043 5.492 15.506 1.00 96.25 84 ASP A CA 1
ATOM 661 C C . ASP A 1 84 ? -2.054 5.924 14.418 1.00 96.25 84 ASP A C 1
ATOM 663 O O . ASP A 1 84 ? -1.142 6.705 14.671 1.00 96.25 84 ASP A O 1
ATOM 667 N N . MET A 1 85 ? -2.263 5.476 13.178 1.00 96.19 85 MET A N 1
ATOM 668 C CA . MET A 1 85 ? -1.417 5.856 12.043 1.00 96.19 85 MET A CA 1
ATOM 669 C C . MET A 1 85 ? -1.760 7.218 11.421 1.00 96.19 85 MET A C 1
ATOM 671 O O . MET A 1 85 ? -1.254 7.546 10.342 1.00 96.19 85 MET A O 1
ATOM 675 N N . ARG A 1 86 ? -2.691 7.965 12.020 1.00 96.06 86 ARG A N 1
ATOM 676 C CA . ARG A 1 86 ? -3.348 9.151 11.444 1.00 96.06 86 ARG A CA 1
ATOM 677 C C . ARG A 1 86 ? -3.646 10.218 12.506 1.00 96.06 86 ARG A C 1
ATOM 679 O O . ARG A 1 86 ? -4.628 10.955 12.373 1.00 96.06 86 ARG A O 1
ATOM 686 N N . GLY A 1 87 ? -2.878 10.253 13.593 1.00 93.06 87 GLY A N 1
ATOM 687 C CA . GLY A 1 87 ? -3.065 11.224 14.674 1.00 93.06 87 GLY A CA 1
ATOM 688 C C . GLY A 1 87 ? -4.473 11.219 15.286 1.00 93.06 87 GLY A C 1
ATOM 689 O O . GLY A 1 87 ? -5.043 12.279 15.538 1.00 93.06 87 GLY A O 1
ATOM 690 N N . GLY A 1 88 ? -5.085 10.042 15.452 1.00 95.25 88 GLY A N 1
ATOM 691 C CA . GLY A 1 88 ? -6.419 9.874 16.043 1.00 95.25 88 GLY A CA 1
ATOM 692 C C . GLY A 1 88 ? -7.590 9.949 15.051 1.00 95.25 88 GLY A C 1
ATOM 693 O O . GLY A 1 88 ? -8.735 9.690 15.425 1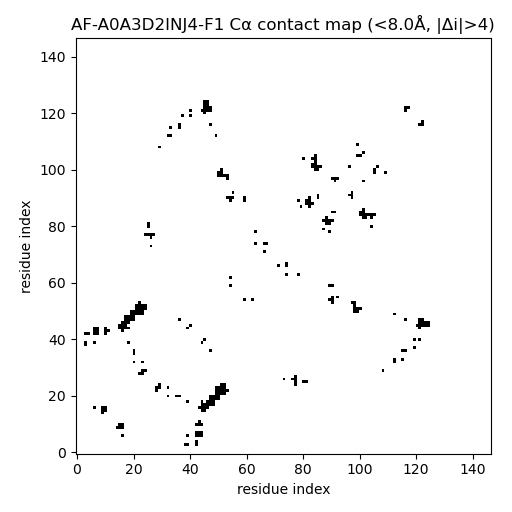.00 95.25 88 GLY A O 1
ATOM 694 N N . LYS A 1 89 ? -7.340 10.272 13.777 1.00 95.88 89 LYS A N 1
ATOM 695 C CA . LYS A 1 89 ? -8.378 10.410 12.738 1.00 95.88 89 LYS A CA 1
ATOM 696 C C . LYS A 1 89 ? -8.499 9.140 11.900 1.00 95.88 89 LYS A C 1
ATOM 698 O O . LYS A 1 89 ? -7.546 8.405 11.728 1.00 95.88 89 LYS A O 1
ATOM 703 N N . LEU A 1 90 ? -9.637 8.908 11.251 1.00 96.06 90 LEU A N 1
ATOM 704 C CA . LEU A 1 90 ? -9.736 7.814 10.264 1.00 96.06 90 LEU A CA 1
ATOM 705 C C . LEU A 1 90 ? -9.137 8.169 8.895 1.00 96.06 90 LEU A C 1
ATOM 707 O O . LEU A 1 90 ? -8.939 7.294 8.052 1.00 96.06 90 LEU A O 1
ATOM 711 N N . TYR A 1 91 ? -8.840 9.447 8.658 1.00 95.56 91 TYR A N 1
ATOM 712 C CA . TYR A 1 91 ? -8.244 9.906 7.414 1.00 95.56 91 TYR A CA 1
ATOM 713 C C . TYR A 1 91 ? -7.365 11.134 7.635 1.00 95.56 91 TYR A C 1
ATOM 715 O O . TYR A 1 91 ? -7.758 12.072 8.325 1.00 95.56 91 TYR A O 1
ATOM 723 N N . GLU A 1 92 ? -6.202 11.111 6.989 1.00 94.31 92 GLU A N 1
ATOM 724 C CA . GLU A 1 92 ? -5.304 12.249 6.815 1.00 94.31 92 GLU A CA 1
ATOM 725 C C . GLU A 1 92 ? -5.297 12.595 5.322 1.00 94.31 92 GLU A C 1
ATOM 727 O O . GLU A 1 92 ? -5.220 11.691 4.488 1.00 94.31 92 GLU A O 1
ATOM 732 N N . ALA A 1 93 ? -5.430 13.875 4.975 1.00 92.75 93 ALA A N 1
ATOM 733 C CA . ALA A 1 93 ? -5.545 14.348 3.598 1.00 92.75 93 ALA A CA 1
ATOM 734 C C . ALA A 1 93 ? -4.206 14.803 3.004 1.00 92.75 93 ALA A C 1
ATOM 736 O O . ALA A 1 93 ? -4.078 14.829 1.775 1.00 92.75 93 ALA A O 1
ATOM 737 N N . GLU A 1 94 ? -3.225 15.132 3.846 1.00 93.88 94 GLU A N 1
ATOM 738 C CA . GLU A 1 94 ? -1.919 15.625 3.426 1.00 93.88 94 GLU A CA 1
ATOM 739 C C . GLU A 1 94 ? -1.228 14.642 2.468 1.00 93.88 94 GLU A C 1
ATOM 741 O O . GLU A 1 94 ? -1.179 13.423 2.681 1.00 93.88 94 GLU A O 1
ATOM 746 N N . PHE A 1 95 ? -0.721 15.164 1.348 1.00 86.31 95 PHE A N 1
ATOM 747 C CA . PHE A 1 95 ? -0.017 14.353 0.362 1.00 86.31 95 PHE A CA 1
ATOM 748 C C . PHE A 1 95 ? 1.264 13.751 0.964 1.00 86.31 95 PHE A C 1
ATOM 750 O O . PHE A 1 95 ? 1.888 14.323 1.845 1.00 86.31 95 PHE A O 1
ATOM 757 N N . GLY A 1 96 ? 1.652 12.554 0.520 1.00 86.25 96 GLY A N 1
ATOM 758 C CA . GLY A 1 96 ? 2.680 11.749 1.187 1.00 86.25 96 GLY A CA 1
ATOM 759 C C . GLY A 1 96 ? 2.131 11.024 2.418 1.00 86.25 96 GLY A C 1
ATOM 760 O O . GLY A 1 96 ? 2.072 9.790 2.415 1.00 86.25 96 GLY A O 1
ATOM 761 N N . ASN A 1 97 ? 1.629 11.767 3.406 1.00 89.75 97 ASN A N 1
ATOM 762 C CA . ASN A 1 97 ? 1.122 11.208 4.663 1.00 89.75 97 ASN A CA 1
ATOM 763 C C . ASN A 1 97 ? -0.099 10.318 4.427 1.00 89.75 97 ASN A C 1
ATOM 765 O O . ASN A 1 97 ? -0.118 9.164 4.864 1.00 89.75 97 ASN A O 1
ATOM 769 N N . ARG A 1 98 ? -1.068 10.759 3.611 1.00 92.31 98 ARG A N 1
ATOM 770 C CA . ARG A 1 98 ? -2.306 10.011 3.315 1.00 92.31 98 ARG A CA 1
ATOM 771 C C . ARG A 1 98 ? -2.077 8.601 2.741 1.00 92.31 98 ARG A C 1
ATOM 773 O O . ARG A 1 98 ? -2.960 7.762 2.865 1.00 92.31 98 ARG A O 1
ATOM 780 N N . MET A 1 99 ? -0.918 8.294 2.143 1.00 93.69 99 MET A N 1
ATOM 781 C CA . MET A 1 99 ? -0.597 6.946 1.628 1.00 93.69 99 MET A CA 1
ATOM 782 C C . MET A 1 99 ? 0.144 6.058 2.628 1.00 93.69 99 MET A C 1
ATOM 784 O O . MET A 1 99 ? -0.034 4.843 2.594 1.00 93.69 99 MET A O 1
ATOM 788 N N . ARG A 1 100 ? 1.004 6.654 3.460 1.00 94.06 100 ARG A N 1
ATOM 789 C CA . ARG A 1 100 ? 1.978 5.922 4.283 1.00 94.06 100 ARG A CA 1
ATOM 790 C C . ARG A 1 100 ? 1.551 5.762 5.734 1.00 94.06 100 ARG A C 1
ATOM 792 O O . ARG A 1 100 ?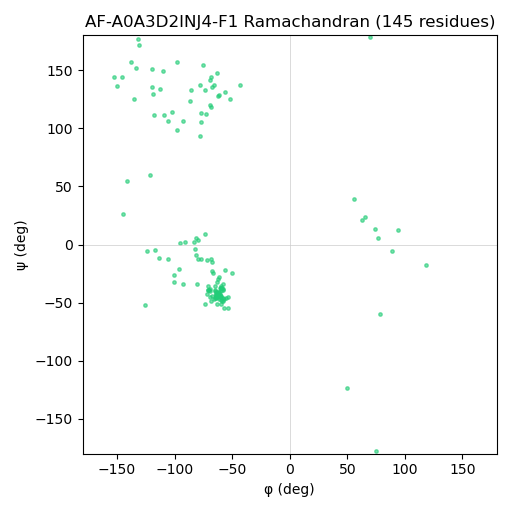 1.891 4.750 6.324 1.00 94.06 100 ARG A O 1
ATOM 799 N N . GLY A 1 101 ? 0.813 6.732 6.276 1.00 94.00 101 GLY A N 1
ATOM 800 C CA . GLY A 1 101 ? 0.571 6.821 7.716 1.00 94.00 101 GLY A CA 1
ATOM 801 C C . GLY A 1 101 ? 1.834 7.193 8.500 1.00 94.00 101 GLY A C 1
ATOM 802 O O . GLY A 1 101 ? 2.911 7.362 7.926 1.00 94.00 101 GLY A O 1
ATOM 803 N N . GLU A 1 102 ? 1.674 7.322 9.811 1.00 94.94 102 GLU A N 1
ATOM 804 C CA . GLU A 1 102 ? 2.736 7.646 10.767 1.00 94.94 102 GLU A CA 1
ATOM 805 C C . GLU A 1 102 ? 2.721 6.698 11.979 1.00 94.94 102 GLU A C 1
ATOM 807 O O . GLU A 1 102 ? 1.874 5.811 12.088 1.00 94.94 102 GLU A O 1
ATOM 812 N N . GLY A 1 103 ? 3.686 6.858 12.885 1.00 94.62 103 GLY A N 1
ATOM 813 C CA . GLY A 1 103 ? 3.772 6.060 14.107 1.00 94.62 103 GLY A CA 1
ATOM 814 C C . GLY A 1 103 ? 4.274 4.626 13.905 1.00 94.62 103 GLY A C 1
ATOM 815 O O . GLY A 1 103 ? 4.647 4.197 12.811 1.00 94.62 103 GLY A O 1
ATOM 816 N N . ASN A 1 104 ? 4.306 3.870 15.004 1.00 94.69 104 ASN A N 1
ATOM 817 C CA . ASN A 1 104 ? 5.004 2.583 15.074 1.00 94.69 104 ASN A CA 1
ATOM 818 C C . ASN A 1 104 ? 4.454 1.541 14.096 1.00 94.69 104 ASN A C 1
ATOM 820 O O . ASN A 1 104 ? 5.229 0.828 13.464 1.00 94.69 104 ASN A O 1
ATOM 824 N N . PHE A 1 105 ? 3.130 1.458 13.938 1.00 94.00 105 PHE A N 1
ATOM 825 C CA . PHE A 1 105 ? 2.524 0.454 13.062 1.00 94.00 105 PHE A CA 1
ATOM 826 C C . PHE A 1 105 ? 2.789 0.748 11.576 1.00 94.00 105 PHE A C 1
ATOM 828 O O . PHE A 1 105 ? 3.112 -0.163 10.814 1.00 94.00 105 PHE A O 1
ATOM 835 N N . ALA A 1 106 ? 2.738 2.021 11.167 1.00 95.81 106 ALA A N 1
ATOM 836 C CA . ALA A 1 106 ? 3.102 2.421 9.809 1.00 95.81 106 ALA A CA 1
ATOM 837 C C . ALA A 1 106 ? 4.586 2.143 9.521 1.00 95.81 106 ALA A C 1
ATOM 839 O O . ALA A 1 106 ? 4.919 1.634 8.448 1.00 95.81 106 ALA A O 1
ATOM 840 N N . SER A 1 107 ? 5.468 2.413 10.492 1.00 96.38 107 SER A N 1
ATOM 841 C CA . SER A 1 107 ? 6.893 2.074 10.398 1.00 96.38 107 SER A CA 1
ATOM 842 C C . SER A 1 107 ? 7.110 0.568 10.255 1.00 96.38 107 SER A C 1
ATOM 844 O O . SER A 1 107 ? 7.828 0.155 9.353 1.00 96.38 107 SER A O 1
ATOM 846 N N . GLN A 1 108 ? 6.416 -0.267 11.036 1.00 95.50 108 GLN A N 1
ATOM 847 C CA . GLN A 1 108 ? 6.502 -1.728 10.911 1.00 95.50 108 GLN A CA 1
ATOM 848 C C . GLN A 1 108 ? 6.086 -2.225 9.521 1.00 95.50 108 GLN A C 1
ATOM 850 O O . GLN A 1 108 ? 6.788 -3.043 8.928 1.00 95.50 108 GLN A O 1
ATOM 855 N N . ILE A 1 109 ? 4.978 -1.712 8.970 1.00 96.25 109 ILE A N 1
ATOM 856 C CA . ILE A 1 109 ? 4.546 -2.044 7.602 1.00 96.25 109 ILE A CA 1
ATOM 857 C C . ILE A 1 109 ? 5.625 -1.641 6.593 1.00 96.25 109 ILE A C 1
ATOM 859 O O . ILE A 1 109 ? 5.988 -2.432 5.720 1.00 96.25 109 ILE A O 1
ATOM 863 N N . LYS A 1 110 ? 6.141 -0.412 6.710 1.00 96.75 110 LYS A N 1
ATOM 864 C CA . LYS A 1 110 ? 7.176 0.124 5.822 1.00 96.75 110 LYS A CA 1
ATOM 865 C C . LYS A 1 110 ? 8.452 -0.714 5.878 1.00 96.75 110 LYS A C 1
ATOM 867 O O . LYS A 1 110 ? 9.008 -1.021 4.825 1.00 96.75 110 LYS A O 1
ATOM 872 N N . ASP A 1 111 ? 8.899 -1.085 7.070 1.00 97.00 111 ASP A N 1
ATOM 873 C CA . ASP A 1 111 ? 10.130 -1.841 7.279 1.00 97.00 111 ASP A CA 1
ATOM 874 C C . ASP A 1 111 ? 9.984 -3.268 6.758 1.00 97.00 111 ASP A C 1
ATOM 876 O O . ASP A 1 111 ? 10.842 -3.732 6.008 1.00 97.00 111 ASP A O 1
ATOM 880 N N . LEU A 1 112 ? 8.863 -3.936 7.051 1.00 95.81 112 LEU A N 1
ATOM 881 C CA . LEU A 1 112 ? 8.564 -5.258 6.499 1.00 95.81 112 LEU A CA 1
ATOM 882 C C . LEU A 1 112 ? 8.562 -5.206 4.970 1.00 95.81 112 LEU A C 1
ATOM 884 O O . LEU A 1 112 ? 9.243 -6.001 4.325 1.00 95.81 112 LEU A O 1
ATOM 888 N N . PHE A 1 113 ? 7.864 -4.235 4.381 1.00 97.56 113 PHE A N 1
ATOM 889 C CA . PHE A 1 113 ? 7.844 -4.043 2.934 1.00 97.56 113 PHE A CA 1
ATOM 890 C C . PHE A 1 113 ? 9.248 -3.788 2.365 1.00 97.56 113 PHE A C 1
ATOM 892 O O . PHE A 1 113 ? 9.627 -4.377 1.350 1.00 97.56 113 PHE A O 1
ATOM 899 N N . GLY A 1 114 ? 10.044 -2.940 3.020 1.00 97.38 114 GLY A N 1
ATOM 900 C CA . GLY A 1 114 ? 11.415 -2.623 2.620 1.00 97.38 114 GLY A CA 1
ATOM 901 C C . GLY A 1 114 ? 12.335 -3.842 2.664 1.00 97.38 114 GLY A C 1
ATOM 902 O O . GLY A 1 114 ? 13.079 -4.092 1.718 1.00 97.38 114 GLY A O 1
ATOM 903 N N . VAL A 1 115 ? 12.243 -4.651 3.721 1.00 97.50 115 VAL A N 1
ATOM 904 C CA . VAL A 1 115 ? 13.014 -5.892 3.860 1.00 97.50 115 VAL A CA 1
ATOM 905 C C . VAL A 1 115 ? 12.619 -6.897 2.781 1.00 97.50 115 VAL A C 1
ATOM 907 O O . VAL A 1 115 ? 13.497 -7.465 2.132 1.00 97.50 115 VAL A O 1
ATOM 910 N N . GLN A 1 116 ? 11.318 -7.096 2.544 1.00 97.75 116 GLN A N 1
ATOM 911 C CA . GLN A 1 116 ? 10.840 -8.048 1.537 1.00 97.75 116 GLN A CA 1
ATOM 912 C C . GLN A 1 116 ? 11.227 -7.627 0.120 1.00 97.75 116 GLN A C 1
ATOM 914 O O . GLN A 1 116 ? 11.756 -8.438 -0.639 1.00 97.75 116 GLN A O 1
ATOM 919 N N . THR A 1 117 ? 11.021 -6.355 -0.232 1.00 97.94 117 THR A N 1
ATOM 920 C CA . THR A 1 117 ? 11.399 -5.846 -1.558 1.00 97.94 117 THR A CA 1
ATOM 921 C C . THR A 1 117 ? 12.903 -5.922 -1.789 1.00 97.94 117 THR A C 1
ATOM 923 O O . THR A 1 117 ? 13.318 -6.369 -2.854 1.00 97.94 117 THR A O 1
ATOM 926 N N . LYS A 1 118 ? 13.724 -5.599 -0.779 1.00 97.31 118 LYS A N 1
ATOM 927 C CA . LYS A 1 118 ? 15.180 -5.773 -0.848 1.00 97.31 118 LYS A CA 1
ATOM 928 C C . LYS A 1 118 ? 15.577 -7.239 -1.035 1.00 97.31 118 LYS A C 1
ATOM 930 O O . LYS A 1 118 ? 16.405 -7.528 -1.892 1.00 97.31 118 LYS A O 1
ATOM 935 N N . ARG A 1 119 ? 14.989 -8.163 -0.265 1.00 97.62 119 ARG A N 1
ATOM 936 C CA . ARG A 1 119 ? 15.278 -9.605 -0.364 1.00 97.62 119 ARG A CA 1
ATOM 937 C C . ARG A 1 119 ? 14.960 -10.157 -1.754 1.00 97.62 119 ARG A C 1
ATOM 939 O O . ARG A 1 119 ? 15.708 -10.983 -2.257 1.00 97.62 119 ARG A O 1
ATOM 946 N N . LEU A 1 120 ? 13.859 -9.707 -2.350 1.00 97.88 120 LEU A N 1
ATOM 947 C CA . LEU A 1 120 ? 13.406 -10.141 -3.672 1.00 97.88 120 LEU A CA 1
ATOM 948 C C . LEU A 1 120 ? 14.102 -9.415 -4.830 1.00 97.88 120 LEU A C 1
ATOM 950 O O . LEU A 1 120 ? 13.821 -9.718 -5.979 1.00 97.88 120 LEU A O 1
ATOM 954 N N . GLY A 1 121 ? 14.970 -8.433 -4.572 1.00 96.31 121 GLY A N 1
ATOM 955 C CA . GLY A 1 121 ? 15.552 -7.625 -5.647 1.00 96.31 121 GLY A CA 1
ATOM 956 C C . GLY A 1 121 ? 14.517 -6.771 -6.394 1.00 96.31 121 GLY A C 1
ATOM 957 O O . GLY A 1 121 ? 14.743 -6.374 -7.533 1.00 96.31 121 GLY A O 1
ATOM 958 N N . LEU A 1 122 ? 13.384 -6.456 -5.762 1.00 96.50 122 LEU A N 1
ATOM 959 C CA . LEU A 1 122 ? 12.436 -5.472 -6.278 1.00 96.50 122 LEU A CA 1
ATOM 960 C C . LEU A 1 122 ? 12.988 -4.056 -6.056 1.00 96.50 122 LEU A C 1
ATOM 962 O O . LEU A 1 122 ? 13.745 -3.805 -5.115 1.00 96.50 122 LEU A O 1
ATOM 966 N N . ASN A 1 123 ? 12.560 -3.111 -6.893 1.00 95.38 123 ASN A N 1
ATOM 967 C CA . ASN A 1 123 ? 12.906 -1.687 -6.815 1.00 95.38 123 ASN A CA 1
ATOM 968 C C . ASN A 1 123 ? 14.404 -1.362 -6.995 1.00 95.38 123 ASN A C 1
ATOM 970 O O . ASN A 1 123 ? 14.830 -0.289 -6.576 1.00 95.38 123 ASN A O 1
ATOM 974 N N . GLN A 1 124 ? 15.191 -2.249 -7.614 1.00 88.50 124 GLN A N 1
ATOM 975 C CA . GLN A 1 124 ? 16.614 -1.988 -7.891 1.00 88.50 124 GLN A CA 1
ATOM 976 C C . GLN A 1 124 ? 16.813 -1.110 -9.133 1.00 88.50 124 GLN A C 1
ATOM 978 O O . GLN A 1 124 ? 17.709 -0.269 -9.170 1.00 88.50 124 GLN A O 1
ATOM 983 N N . ASP A 1 125 ? 15.944 -1.264 -10.135 1.00 79.19 125 ASP A N 1
ATOM 984 C CA . ASP A 1 125 ? 16.108 -0.579 -11.413 1.00 79.19 125 ASP A CA 1
ATOM 985 C C . ASP A 1 125 ? 15.503 0.825 -11.408 1.00 79.19 125 ASP A C 1
ATOM 987 O O . ASP A 1 125 ? 14.334 1.041 -11.053 1.00 79.19 125 ASP A O 1
ATOM 991 N N . HIS A 1 126 ? 16.276 1.785 -11.915 1.00 72.00 126 HIS A N 1
ATOM 992 C CA . HIS A 1 126 ? 15.822 3.130 -12.246 1.00 72.00 126 HIS A CA 1
ATOM 993 C C . HIS A 1 126 ? 15.701 3.281 -13.767 1.00 72.00 126 HIS A C 1
ATOM 995 O O . HIS A 1 126 ? 16.700 3.411 -14.468 1.00 72.00 126 HIS A O 1
ATOM 1001 N N . PHE A 1 127 ? 14.472 3.311 -14.291 1.00 74.56 127 PHE A N 1
ATOM 1002 C CA . PHE A 1 127 ? 14.253 3.670 -15.694 1.00 74.56 127 PHE A CA 1
ATOM 1003 C C . PHE A 1 127 ? 14.549 5.152 -15.900 1.00 74.56 127 PHE A C 1
ATOM 1005 O O . PHE A 1 127 ? 13.891 6.012 -15.307 1.00 74.56 127 PHE A O 1
ATOM 1012 N N . LYS A 1 128 ? 15.506 5.452 -16.777 1.00 80.19 128 LYS A N 1
ATOM 1013 C CA . LYS A 1 128 ? 15.656 6.796 -17.326 1.00 80.19 128 LYS A CA 1
ATOM 1014 C C . LYS A 1 128 ? 14.577 6.981 -18.388 1.00 80.19 128 LYS A C 1
ATOM 1016 O O . LYS A 1 128 ? 14.660 6.405 -19.467 1.00 80.19 128 LYS A O 1
ATOM 1021 N N . LEU A 1 129 ? 13.543 7.750 -18.060 1.00 85.62 129 LEU A N 1
ATOM 1022 C CA . LEU A 1 129 ? 12.506 8.100 -19.026 1.00 85.62 129 LEU A CA 1
ATOM 1023 C C . LEU A 1 129 ? 13.106 9.011 -20.103 1.00 85.62 129 LEU A C 1
ATOM 1025 O O . LEU A 1 129 ? 13.850 9.940 -19.782 1.00 85.62 129 LEU A O 1
ATOM 1029 N N . THR A 1 130 ? 12.794 8.742 -21.372 1.00 87.50 130 THR A N 1
ATOM 1030 C CA . THR A 1 130 ? 13.202 9.631 -22.463 1.00 87.50 130 THR A CA 1
ATOM 1031 C C . THR A 1 130 ? 12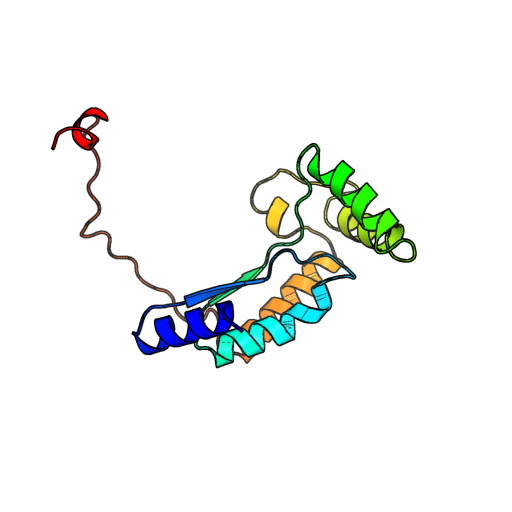.351 10.899 -22.453 1.00 87.50 130 THR A C 1
ATOM 1033 O O . THR A 1 130 ? 11.126 10.844 -22.345 1.00 87.50 130 THR A O 1
ATOM 1036 N N . THR A 1 131 ? 13.003 12.053 -22.568 1.00 90.44 131 THR A N 1
ATOM 1037 C CA . THR A 1 131 ? 12.345 13.348 -22.794 1.00 90.44 131 THR A CA 1
ATOM 1038 C C . THR A 1 131 ? 12.301 13.717 -24.275 1.00 90.44 131 THR A C 1
ATOM 1040 O O . THR A 1 131 ? 11.799 14.779 -24.618 1.00 90.44 131 THR A O 1
ATOM 1043 N N . GLU A 1 132 ? 12.817 12.863 -25.161 1.00 93.88 132 GLU A N 1
ATOM 1044 C CA . GLU A 1 132 ? 12.936 13.121 -26.602 1.00 93.88 132 GLU A CA 1
ATOM 1045 C C . GLU A 1 132 ? 11.586 13.399 -27.273 1.00 93.88 132 GLU A C 1
ATOM 1047 O O . GLU A 1 132 ? 11.474 14.268 -28.132 1.00 93.88 132 GLU A O 1
ATOM 1052 N N . HIS A 1 133 ? 10.533 12.704 -26.840 1.00 87.75 133 HIS A N 1
ATOM 1053 C CA . HIS A 1 133 ? 9.183 12.870 -27.385 1.00 87.75 133 HIS A CA 1
ATOM 1054 C C . HIS A 1 133 ? 8.349 13.914 -26.633 1.00 87.75 133 HIS A C 1
ATOM 1056 O O . HIS A 1 133 ? 7.175 14.116 -26.953 1.00 87.75 133 HIS A O 1
ATOM 1062 N N . PHE A 1 134 ? 8.920 14.574 -25.622 1.00 87.88 134 PHE A N 1
ATOM 1063 C CA . PHE A 1 134 ? 8.205 15.596 -24.874 1.00 87.88 134 PHE A CA 1
ATOM 1064 C C . PHE A 1 134 ? 8.047 16.856 -25.728 1.00 87.88 134 PHE A C 1
ATOM 1066 O O . PHE A 1 134 ? 9.011 17.564 -26.013 1.00 87.88 134 PHE A O 1
ATOM 1073 N N . LYS A 1 135 ? 6.806 17.165 -26.109 1.00 82.31 135 LYS A N 1
ATOM 1074 C CA . LYS A 1 135 ? 6.454 18.413 -26.790 1.00 82.31 135 LYS A CA 1
ATOM 1075 C C . LYS A 1 135 ? 5.804 19.363 -25.793 1.00 82.31 135 LYS A C 1
ATOM 1077 O O . LYS A 1 135 ? 4.708 19.105 -25.301 1.00 82.31 135 LYS A O 1
ATOM 1082 N N . LYS A 1 136 ? 6.472 20.481 -25.503 1.00 76.56 136 LYS A N 1
ATOM 1083 C CA . LYS A 1 136 ? 5.868 21.583 -24.750 1.00 76.56 136 LYS A CA 1
ATOM 1084 C C . LYS A 1 136 ? 4.784 22.214 -25.628 1.00 76.56 136 LYS A C 1
ATOM 1086 O O . LYS A 1 136 ? 5.104 22.714 -26.701 1.00 76.56 136 LYS A O 1
ATOM 1091 N N . SER A 1 137 ? 3.526 22.190 -25.187 1.00 71.50 137 SER A N 1
ATOM 1092 C CA . SER A 1 137 ? 2.470 22.951 -25.865 1.00 71.50 137 SER A CA 1
ATOM 1093 C C . SER A 1 137 ? 2.806 24.444 -25.779 1.00 71.50 137 SER A C 1
ATOM 1095 O O . SER A 1 137 ? 3.105 24.951 -24.695 1.00 71.50 137 SER A O 1
ATOM 1097 N N . SER A 1 138 ? 2.816 25.134 -26.919 1.00 69.50 138 SER A N 1
ATOM 1098 C CA . SER A 1 138 ? 3.202 26.545 -27.069 1.00 69.50 138 SER A CA 1
ATOM 1099 C C . SER A 1 138 ? 2.165 27.544 -26.533 1.00 69.50 138 SER A C 1
ATOM 1101 O O . SER A 1 138 ? 2.347 28.744 -26.704 1.00 69.50 138 SER A O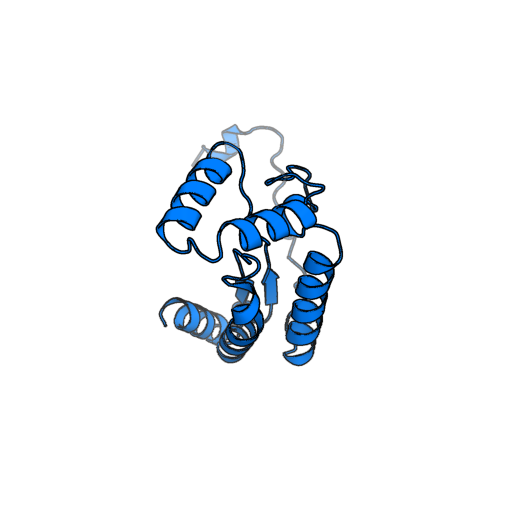 1
ATOM 1103 N N . GLY A 1 139 ? 1.127 27.081 -25.831 1.00 66.56 139 GLY A N 1
ATOM 1104 C CA . GLY A 1 139 ? 0.143 27.930 -25.149 1.00 66.56 139 GLY A CA 1
ATOM 1105 C C . GLY A 1 139 ? -1.286 27.775 -25.664 1.00 66.56 139 GLY A C 1
ATOM 1106 O O . GLY A 1 139 ? -2.216 28.071 -24.922 1.00 66.56 139 GLY A O 1
ATOM 1107 N N . ASP A 1 140 ? -1.481 27.214 -26.858 1.00 67.56 140 ASP A N 1
ATOM 1108 C CA . ASP A 1 140 ? -2.817 27.017 -27.419 1.00 67.56 140 ASP A CA 1
ATOM 1109 C C . ASP A 1 140 ? -3.312 25.589 -27.180 1.00 67.56 140 ASP A C 1
ATOM 1111 O O . ASP A 1 140 ? -3.006 24.652 -27.921 1.00 67.56 140 ASP A O 1
ATOM 1115 N N . GLN A 1 141 ? -4.138 25.430 -26.141 1.00 67.69 141 GLN A N 1
ATOM 1116 C CA . GLN A 1 141 ? -4.875 24.198 -25.820 1.00 67.69 141 GLN A CA 1
ATOM 1117 C C . GLN A 1 141 ? -5.654 23.635 -27.028 1.00 67.69 141 GLN A C 1
ATOM 1119 O O . GLN A 1 141 ? -5.897 22.431 -27.098 1.00 67.69 141 GLN A O 1
ATOM 1124 N N . LEU A 1 142 ? -6.009 24.491 -27.994 1.00 72.50 142 LEU A N 1
ATOM 1125 C CA . LEU A 1 142 ? -6.757 24.130 -29.199 1.00 72.50 142 LEU A CA 1
ATOM 1126 C C . LEU A 1 142 ? -5.979 23.225 -30.169 1.00 72.50 142 LEU A C 1
ATOM 1128 O O . LEU A 1 142 ? -6.607 22.470 -30.906 1.00 72.50 142 LEU A O 1
ATOM 1132 N N . GLN A 1 143 ? -4.641 23.212 -30.126 1.00 68.44 143 GLN A N 1
ATOM 1133 C CA . GLN A 1 143 ? -3.828 22.368 -31.017 1.00 68.44 143 GLN A CA 1
ATOM 1134 C C . GLN A 1 143 ? -3.948 20.861 -30.727 1.00 68.44 143 GLN A C 1
ATOM 1136 O O . GLN A 1 143 ? -3.521 20.045 -31.538 1.00 68.44 143 GLN A O 1
ATOM 1141 N N . LEU A 1 144 ? -4.536 20.469 -29.589 1.00 64.31 144 LEU A N 1
ATOM 1142 C CA . LEU A 1 144 ? -4.813 19.065 -29.255 1.00 64.31 144 LEU A CA 1
ATOM 1143 C C . LEU A 1 144 ? -6.091 18.519 -29.917 1.00 64.31 144 LEU A C 1
ATOM 1145 O O . LEU A 1 144 ? -6.342 17.319 -29.827 1.00 64.31 144 LEU A O 1
ATOM 1149 N N . PHE A 1 145 ? -6.901 19.378 -30.545 1.00 69.44 145 PHE A N 1
ATOM 1150 C CA . PHE A 1 145 ? -8.210 19.017 -31.108 1.00 69.44 145 PHE A CA 1
ATOM 1151 C C . PHE A 1 145 ? -8.304 19.184 -32.628 1.00 69.44 145 PHE A C 1
ATOM 1153 O O . PHE A 1 145 ? -9.320 18.824 -33.221 1.00 69.44 145 PHE A O 1
ATOM 1160 N N . THR A 1 146 ? -7.269 19.720 -33.268 1.00 59.31 146 THR A N 1
ATOM 1161 C CA . THR A 1 146 ? -7.180 19.826 -34.727 1.00 59.31 146 THR A CA 1
ATOM 1162 C C . THR A 1 146 ? -6.459 18.603 -35.283 1.00 59.31 146 THR A C 1
ATOM 1164 O O . THR A 1 146 ? -5.249 18.470 -35.094 1.00 59.31 146 THR A O 1
ATOM 1167 N N . PHE A 1 147 ? -7.227 17.711 -35.912 1.00 56.31 147 PHE A N 1
ATOM 1168 C CA . PHE A 1 147 ? -6.735 16.610 -36.746 1.00 56.31 147 PHE A CA 1
ATOM 1169 C C . PHE A 1 147 ? -6.427 17.094 -38.162 1.00 56.31 147 PHE A C 1
ATOM 1171 O O . PHE A 1 147 ? -7.169 17.982 -38.643 1.00 56.31 147 PHE A O 1
#

Nearest PDB structures (foldseek):
  1n7k-assembly1_A  TM=3.975E-01  e=1.005E+00  Aeropyrum pernix
  9itd-assembly2_C  TM=3.072E-01  e=1.537E+00  Homo sapiens
  4a26-assembly1_B  TM=2.737E-01  e=1.845E+00  Leishmania major

Mean predicted aligned error: 5.51 Å

Sequence (147 aa):
YRRLKAIEKLAEAGIPVGVNVAPIIPGLTDHECADILNSAYNAGATRASFIIVRLPFKVKDLFQDWLEQNFPDRAEKVLNKIRDMRGGKLYEAEFGNRMRGEGNFASQIKDLFGVQTKRLGLNQDHFKLTTEHFKKSSGDQLQLFTF

pLDDT: mean 92.79, std 9.13, range [56.31, 98.38]